Protein AF-A0A3N6A927-F1 (afdb_monomer_lite)

pLDDT: mean 81.85, std 7.33, range [54.62, 91.19]

Foldseek 3Di:
DVVVVVVVVVVVVLVVVQVVLVVVCVVCVVPPPDDRDGDDDDDDD

Sequence (45 aa):
MIRSMWAAASGMQAQSLNIDVIANNLANVTTTGFKRSRAEFQDLL

Secondary structure (DSSP, 8-state):
-HHHHHHHHHHHHHHHHHHHHHHHHHHTTTSTTPPPP-PPP----

Radius of gyration: 14.35 Å; chains: 1; bounding box: 31×17×37 Å

Structure (mmCIF, N/CA/C/O backbone):
data_AF-A0A3N6A927-F1
#
_entry.id   AF-A0A3N6A927-F1
#
loop_
_atom_site.group_PDB
_atom_site.id
_atom_site.type_symbol
_atom_site.label_atom_id
_atom_site.label_alt_id
_atom_site.label_comp_id
_atom_site.label_asym_id
_atom_site.label_entity_id
_atom_site.label_seq_id
_atom_site.pdbx_PDB_ins_code
_atom_site.Cartn_x
_atom_site.Cartn_y
_atom_site.Cartn_z
_atom_site.occupancy
_atom_site.B_iso_or_equiv
_atom_site.auth_seq_id
_atom_site.auth_comp_id
_atom_site.auth_asym_id
_atom_site.auth_atom_id
_atom_site.pdbx_PDB_model_num
ATOM 1 N N . MET A 1 1 ? 18.447 -4.585 -22.251 1.00 61.19 1 MET A N 1
ATOM 2 C CA . MET A 1 1 ? 18.473 -5.510 -21.094 1.00 61.19 1 MET A CA 1
ATOM 3 C C . MET A 1 1 ? 18.612 -4.802 -19.746 1.00 61.19 1 MET A C 1
ATOM 5 O O . MET A 1 1 ? 17.819 -5.084 -18.864 1.00 61.19 1 MET A O 1
ATOM 9 N N . ILE A 1 2 ? 19.544 -3.855 -19.561 1.00 73.00 2 ILE A N 1
ATOM 10 C CA . ILE A 1 2 ? 19.704 -3.159 -18.263 1.00 73.00 2 ILE A CA 1
ATOM 11 C C . ILE A 1 2 ? 18.472 -2.299 -17.911 1.00 73.00 2 ILE A C 1
ATOM 13 O O . ILE A 1 2 ? 17.935 -2.418 -16.817 1.00 73.00 2 ILE A O 1
ATOM 17 N N . ARG A 1 3 ? 17.942 -1.504 -18.854 1.00 74.88 3 ARG A N 1
ATOM 18 C CA . ARG A 1 3 ? 16.749 -0.654 -18.627 1.00 74.88 3 ARG A CA 1
ATOM 19 C C . ARG A 1 3 ? 15.479 -1.439 -18.274 1.00 74.88 3 ARG A C 1
ATOM 21 O O . ARG A 1 3 ? 14.725 -1.010 -17.413 1.00 74.88 3 ARG A O 1
ATOM 28 N N . SER A 1 4 ? 15.265 -2.597 -18.900 1.00 76.94 4 SER A N 1
ATOM 29 C CA . SER A 1 4 ? 14.113 -3.461 -18.612 1.00 76.94 4 SER A CA 1
ATOM 30 C C . SER A 1 4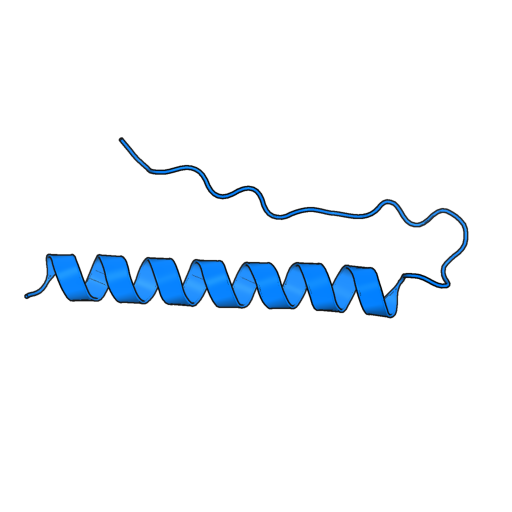 ? 14.198 -4.096 -17.224 1.00 76.94 4 SER A C 1
ATOM 32 O O . SER A 1 4 ? 13.175 -4.270 -16.577 1.00 76.94 4 SER A O 1
ATOM 34 N N . MET A 1 5 ? 15.408 -4.396 -16.740 1.00 80.94 5 MET A N 1
ATOM 35 C CA . MET A 1 5 ? 15.616 -4.903 -15.381 1.00 80.94 5 MET A CA 1
ATOM 36 C C . MET A 1 5 ? 15.354 -3.824 -14.326 1.00 80.94 5 MET A C 1
ATOM 38 O O . MET A 1 5 ? 14.714 -4.106 -13.322 1.00 80.94 5 MET A O 1
ATOM 42 N N . TRP A 1 6 ? 15.777 -2.581 -14.576 1.00 81.00 6 TRP A N 1
ATOM 43 C CA . TRP A 1 6 ? 15.464 -1.444 -13.703 1.00 81.00 6 TRP A CA 1
ATOM 44 C C . TRP A 1 6 ? 13.966 -1.124 -13.670 1.00 81.00 6 TRP A C 1
ATOM 46 O O . TRP A 1 6 ? 13.422 -0.902 -12.593 1.00 81.00 6 TRP A O 1
ATOM 56 N N . ALA A 1 7 ? 13.285 -1.175 -14.818 1.00 81.00 7 ALA A N 1
ATOM 57 C CA . ALA A 1 7 ? 11.832 -1.021 -14.882 1.00 81.00 7 ALA A CA 1
ATOM 58 C C . ALA A 1 7 ? 11.103 -2.149 -14.129 1.00 81.00 7 ALA A C 1
ATOM 60 O O . ALA A 1 7 ? 10.184 -1.884 -13.359 1.00 81.00 7 ALA A O 1
ATOM 61 N N . ALA A 1 8 ? 11.550 -3.400 -14.286 1.00 83.81 8 ALA A N 1
ATOM 62 C CA . ALA A 1 8 ? 11.000 -4.537 -13.551 1.00 83.81 8 ALA A CA 1
ATOM 63 C C . ALA A 1 8 ? 11.254 -4.436 -12.036 1.00 83.81 8 ALA A C 1
ATOM 65 O O . ALA A 1 8 ? 10.347 -4.691 -11.249 1.00 83.81 8 ALA A O 1
ATOM 66 N N . AL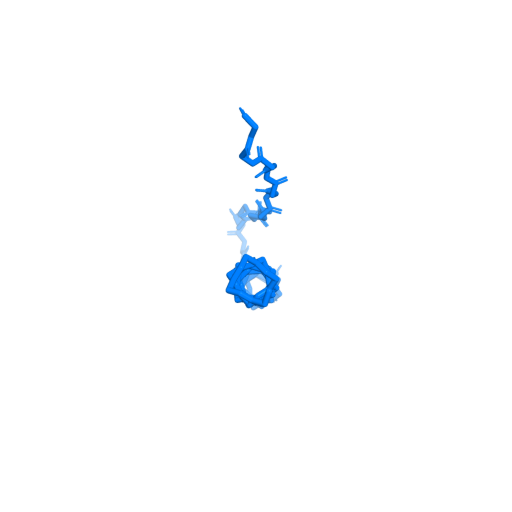A A 1 9 ? 12.456 -4.025 -11.618 1.00 84.94 9 ALA A N 1
ATOM 67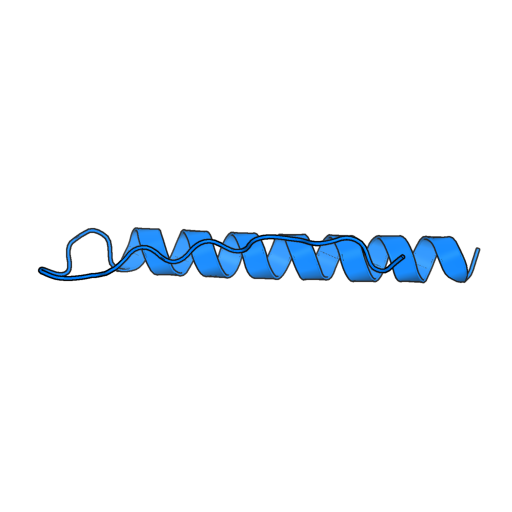 C CA . ALA A 1 9 ? 12.793 -3.815 -10.211 1.00 84.94 9 ALA A CA 1
ATOM 68 C C . ALA A 1 9 ? 11.953 -2.688 -9.589 1.00 84.94 9 ALA A C 1
ATOM 70 O O . ALA A 1 9 ? 11.403 -2.864 -8.505 1.00 84.94 9 ALA A O 1
ATOM 71 N N . SER A 1 10 ? 11.787 -1.568 -10.300 1.00 84.62 10 SER A N 1
ATOM 72 C CA . SER A 1 10 ? 10.948 -0.449 -9.860 1.00 84.62 10 SER A CA 1
ATOM 73 C C . SER A 1 10 ? 9.466 -0.841 -9.776 1.00 84.62 10 SER A C 1
ATOM 75 O O . SER A 1 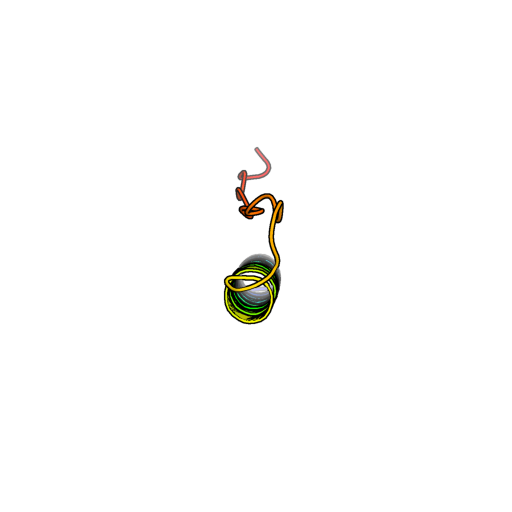10 ? 8.815 -0.552 -8.774 1.00 84.62 10 SER A O 1
ATOM 77 N N . GLY A 1 11 ? 8.950 -1.597 -10.752 1.00 85.38 11 GLY A N 1
ATOM 78 C CA . GLY A 1 11 ? 7.585 -2.134 -10.718 1.00 85.38 11 GLY A CA 1
ATOM 79 C C . GLY A 1 11 ? 7.350 -3.127 -9.574 1.00 85.38 11 GLY A C 1
ATOM 80 O O . GLY A 1 11 ? 6.301 -3.096 -8.932 1.00 85.38 11 GLY A O 1
ATOM 81 N N . MET A 1 12 ? 8.337 -3.972 -9.264 1.00 88.56 12 MET A N 1
ATOM 82 C CA . MET A 1 12 ? 8.272 -4.902 -8.131 1.00 88.56 12 MET A CA 1
ATOM 83 C C . MET A 1 12 ? 8.285 -4.156 -6.790 1.00 88.56 12 MET A C 1
ATOM 85 O O . MET A 1 12 ? 7.522 -4.488 -5.885 1.00 88.56 12 MET A O 1
ATOM 89 N N . GLN A 1 13 ? 9.103 -3.109 -6.678 1.00 87.75 13 GLN A N 1
ATOM 90 C CA . GLN A 1 13 ? 9.158 -2.262 -5.490 1.00 87.75 13 GLN A CA 1
ATOM 91 C C . GLN A 1 13 ? 7.853 -1.478 -5.287 1.00 87.75 13 GLN A C 1
ATOM 93 O O . GLN A 1 13 ? 7.353 -1.401 -4.166 1.00 87.75 13 GLN A O 1
ATOM 98 N N . ALA A 1 14 ? 7.256 -0.968 -6.369 1.00 87.38 14 ALA A N 1
ATOM 99 C CA . ALA A 1 14 ? 5.941 -0.334 -6.345 1.00 87.38 14 ALA A CA 1
ATOM 100 C C . ALA A 1 14 ? 4.845 -1.309 -5.882 1.00 87.38 14 ALA A C 1
ATOM 102 O O . ALA A 1 14 ? 4.031 -0.973 -5.023 1.00 87.38 14 ALA A O 1
ATOM 103 N N . GLN A 1 15 ? 4.856 -2.545 -6.389 1.00 87.88 15 GLN A N 1
ATOM 104 C CA . GLN A 1 15 ? 3.929 -3.590 -5.947 1.00 87.88 15 GLN A CA 1
ATOM 105 C C . GLN A 1 15 ? 4.091 -3.925 -4.459 1.00 87.88 15 GLN A C 1
ATOM 107 O O . GLN A 1 15 ? 3.086 -3.995 -3.753 1.00 87.88 15 GLN A O 1
ATOM 112 N N . SER A 1 16 ? 5.327 -4.072 -3.968 1.00 87.81 16 SER A N 1
ATOM 113 C CA . SER A 1 16 ? 5.597 -4.306 -2.541 1.00 87.81 16 SER A CA 1
ATOM 114 C C . SER A 1 16 ? 5.020 -3.183 -1.678 1.00 87.81 16 SER A C 1
ATOM 116 O O . SER A 1 16 ? 4.270 -3.448 -0.744 1.00 87.81 16 SER A O 1
ATOM 118 N N . LEU A 1 17 ? 5.281 -1.926 -2.050 1.00 90.00 17 LEU A N 1
ATOM 119 C CA . LEU A 1 17 ? 4.776 -0.757 -1.330 1.00 90.00 17 LEU A CA 1
ATOM 120 C C . LEU A 1 17 ? 3.238 -0.705 -1.316 1.00 90.00 17 LEU A C 1
ATOM 122 O O . LEU A 1 17 ? 2.631 -0.350 -0.307 1.00 90.00 17 LEU A O 1
ATOM 126 N N . ASN A 1 18 ? 2.591 -1.076 -2.425 1.00 89.62 18 ASN A N 1
ATOM 127 C CA . ASN A 1 18 ? 1.132 -1.136 -2.497 1.00 89.62 18 ASN A CA 1
ATOM 128 C C . ASN A 1 18 ? 0.564 -2.189 -1.534 1.00 89.62 18 ASN A C 1
ATOM 130 O O . ASN A 1 18 ? -0.398 -1.918 -0.814 1.00 89.62 18 ASN A O 1
ATOM 134 N N . ILE A 1 19 ? 1.174 -3.378 -1.499 1.00 90.62 19 ILE A N 1
ATOM 135 C CA . ILE A 1 19 ? 0.776 -4.453 -0.585 1.00 90.62 19 ILE A CA 1
ATOM 136 C C . ILE A 1 19 ? 0.937 -4.003 0.868 1.00 90.62 19 ILE A C 1
ATOM 138 O O . ILE A 1 19 ? 0.012 -4.198 1.652 1.00 90.62 19 ILE A O 1
ATOM 142 N N . ASP A 1 20 ? 2.035 -3.331 1.210 1.00 91.19 20 ASP A N 1
ATOM 143 C CA . ASP A 1 20 ? 2.275 -2.825 2.565 1.00 91.19 20 ASP A CA 1
ATOM 144 C C . ASP A 1 20 ? 1.223 -1.790 2.990 1.00 91.19 20 ASP A C 1
ATOM 146 O O . ASP A 1 20 ? 0.697 -1.842 4.106 1.00 91.19 20 ASP A O 1
ATOM 150 N N . VAL A 1 21 ? 0.841 -0.877 2.090 1.00 88.50 21 VAL A N 1
ATOM 151 C CA . VAL A 1 21 ? -0.215 0.114 2.353 1.00 88.50 21 VAL A CA 1
ATOM 152 C C . VAL A 1 21 ? -1.581 -0.556 2.510 1.00 88.50 21 VAL A C 1
ATOM 154 O O . VAL A 1 21 ? -2.354 -0.192 3.399 1.00 88.50 21 VAL A O 1
ATOM 157 N N . ILE A 1 22 ? -1.900 -1.553 1.684 1.00 88.69 22 ILE A N 1
ATOM 158 C CA . ILE A 1 22 ? -3.145 -2.322 1.804 1.00 88.69 22 ILE A CA 1
ATOM 159 C C . ILE A 1 22 ? -3.168 -3.102 3.122 1.00 88.69 22 ILE A C 1
ATOM 161 O O . ILE A 1 22 ? -4.172 -3.045 3.832 1.00 88.69 22 ILE A O 1
ATOM 165 N N . ALA A 1 23 ? -2.071 -3.772 3.475 1.00 89.00 23 ALA A N 1
ATOM 166 C CA . ALA A 1 23 ? -1.933 -4.523 4.716 1.00 89.00 23 ALA A CA 1
ATOM 167 C C . ALA A 1 23 ? -2.088 -3.614 5.942 1.00 89.00 23 ALA A C 1
ATOM 169 O O . ALA A 1 23 ? -2.836 -3.946 6.860 1.00 89.00 23 ALA A O 1
ATOM 170 N N . ASN A 1 24 ? -1.463 -2.434 5.930 1.00 88.75 24 ASN A N 1
ATOM 171 C CA . ASN A 1 24 ? -1.590 -1.456 7.007 1.00 88.75 24 ASN A CA 1
ATOM 172 C C . ASN A 1 24 ? -3.032 -0.941 7.149 1.00 88.75 24 ASN A C 1
ATOM 174 O O . ASN A 1 24 ? -3.562 -0.876 8.257 1.00 88.75 24 ASN A O 1
ATOM 178 N N . ASN A 1 25 ? -3.694 -0.634 6.031 1.00 87.12 25 ASN A N 1
ATOM 179 C CA . ASN A 1 25 ? -5.090 -0.202 6.048 1.00 87.12 25 ASN A CA 1
ATOM 180 C C . ASN A 1 25 ? -6.041 -1.298 6.536 1.00 87.12 25 ASN A C 1
ATOM 182 O O . ASN A 1 25 ? -7.009 -0.998 7.230 1.00 87.12 25 ASN A O 1
ATOM 186 N N . LEU A 1 26 ? -5.788 -2.553 6.154 1.00 86.06 26 LEU A N 1
ATOM 187 C CA . LEU A 1 26 ? -6.603 -3.692 6.560 1.00 86.06 26 LEU A CA 1
ATOM 188 C C . LEU A 1 26 ? -6.422 -3.993 8.050 1.00 86.06 26 LEU A C 1
ATOM 190 O O . LEU A 1 26 ? -7.408 -4.205 8.750 1.00 86.06 26 LEU A O 1
ATOM 194 N N . ALA A 1 27 ? -5.183 -3.950 8.546 1.00 87.12 27 ALA A N 1
ATOM 195 C CA . ALA A 1 27 ? -4.879 -4.138 9.962 1.00 87.12 27 ALA A CA 1
ATOM 196 C C . ALA A 1 27 ? -5.526 -3.060 10.847 1.00 87.12 27 ALA A C 1
ATOM 198 O O . ALA A 1 27 ? -5.957 -3.355 11.957 1.00 87.12 27 ALA A O 1
ATOM 199 N N . ASN A 1 28 ? -5.639 -1.829 10.341 1.00 86.06 28 ASN A N 1
ATOM 200 C CA . ASN A 1 28 ? -6.190 -0.691 11.076 1.00 86.06 28 ASN A CA 1
ATOM 201 C C . ASN A 1 28 ? -7.654 -0.365 10.730 1.00 86.06 28 ASN A C 1
ATOM 203 O O . ASN A 1 28 ? -8.143 0.720 11.043 1.00 86.06 28 ASN A O 1
ATOM 207 N N . VAL A 1 29 ? -8.386 -1.286 10.094 1.00 83.00 29 VAL A N 1
ATOM 208 C CA . VAL A 1 29 ? -9.793 -1.051 9.719 1.00 83.00 29 VAL A CA 1
ATOM 209 C C . VAL A 1 29 ? -10.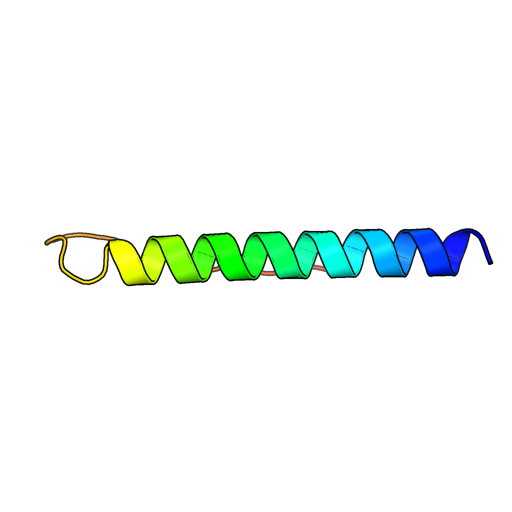718 -0.922 10.937 1.00 83.00 29 VAL A C 1
ATOM 211 O O . VAL A 1 29 ? -11.761 -0.277 10.862 1.00 83.00 29 VAL A O 1
ATOM 214 N N . THR A 1 30 ? -10.342 -1.522 12.068 1.00 81.50 30 THR A N 1
ATOM 215 C CA . THR A 1 30 ? -11.117 -1.520 13.318 1.00 81.50 30 THR A CA 1
ATOM 216 C C . THR A 1 30 ? -10.733 -0.381 14.265 1.00 81.50 30 THR A C 1
ATOM 218 O O . THR A 1 30 ? -11.403 -0.179 15.278 1.00 81.50 30 THR A O 1
ATOM 221 N N . THR A 1 31 ? -9.683 0.388 13.956 1.00 80.69 31 THR A N 1
ATOM 222 C CA . THR A 1 31 ? -9.199 1.480 14.806 1.00 80.69 31 THR A CA 1
ATOM 223 C C . THR A 1 31 ? -10.066 2.728 14.617 1.00 80.69 31 THR A C 1
ATOM 225 O O . THR A 1 31 ? -10.129 3.320 13.537 1.00 80.69 31 THR A O 1
ATOM 228 N N . THR A 1 32 ? -10.749 3.163 15.677 1.00 77.06 32 THR A N 1
ATOM 229 C CA . THR A 1 32 ? -11.620 4.347 15.635 1.00 77.06 32 THR A CA 1
ATOM 230 C C . THR A 1 32 ? -10.808 5.607 15.322 1.00 77.06 32 THR A C 1
ATOM 232 O O . THR A 1 32 ? -9.916 5.970 16.085 1.00 77.06 32 THR A O 1
ATOM 235 N N . GLY A 1 33 ? -11.121 6.283 14.211 1.00 79.00 33 GLY A N 1
ATOM 236 C CA . GLY A 1 33 ? -10.418 7.494 13.766 1.00 79.00 33 GLY A CA 1
ATOM 237 C C . GLY A 1 33 ? -9.244 7.256 12.805 1.00 79.00 33 GLY A C 1
ATOM 238 O O . GLY A 1 33 ? -8.547 8.212 12.461 1.00 79.00 33 GLY A O 1
ATOM 239 N N . PHE A 1 34 ? -9.021 6.020 12.342 1.00 79.06 34 PHE A N 1
ATOM 240 C CA . PHE A 1 34 ? -7.978 5.724 11.359 1.00 79.06 34 PHE A CA 1
ATOM 241 C C . PHE A 1 34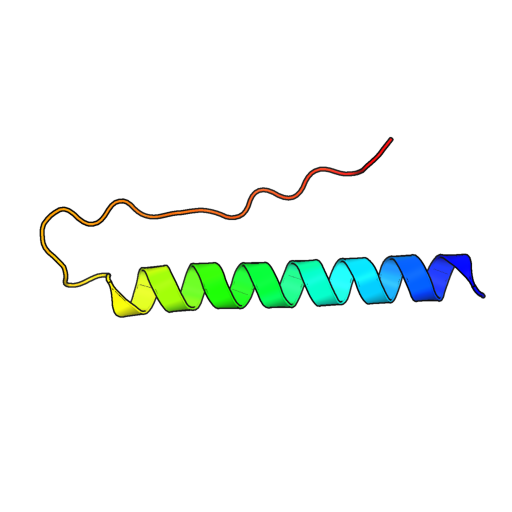 ? -8.278 6.351 9.988 1.00 79.06 34 PHE A C 1
ATOM 243 O O . PHE A 1 34 ? -9.363 6.190 9.425 1.00 79.06 34 PHE A O 1
ATOM 250 N N . LYS A 1 35 ? -7.291 7.061 9.430 1.00 79.31 35 LYS A N 1
ATOM 251 C CA . LYS A 1 35 ? -7.354 7.630 8.080 1.00 79.31 35 LYS A CA 1
ATOM 252 C C . LYS A 1 35 ? -6.682 6.675 7.105 1.00 79.31 35 LYS A C 1
ATOM 254 O O . LYS A 1 35 ? -5.479 6.448 7.192 1.00 79.31 35 LYS A O 1
ATOM 259 N N . ARG A 1 36 ? -7.462 6.151 6.160 1.00 77.44 36 ARG A N 1
ATOM 260 C CA . ARG A 1 36 ? -6.956 5.270 5.105 1.00 77.44 36 ARG A CA 1
ATOM 261 C C . ARG A 1 36 ? -5.878 5.987 4.290 1.00 77.44 36 ARG A C 1
ATOM 263 O O . ARG A 1 36 ? -6.119 7.080 3.783 1.00 77.44 36 ARG A O 1
ATOM 270 N N . SER A 1 37 ? -4.728 5.342 4.130 1.00 78.06 37 SER A N 1
ATOM 271 C CA . SER A 1 37 ? -3.655 5.802 3.247 1.00 78.06 37 SER A CA 1
ATOM 272 C C . SER A 1 37 ? -3.763 5.115 1.884 1.00 78.06 37 SER A C 1
ATOM 274 O O . SER A 1 37 ? -4.229 3.980 1.793 1.00 78.06 37 SER A O 1
ATOM 276 N N . ARG A 1 38 ? -3.361 5.773 0.798 1.00 81.06 38 ARG A N 1
ATOM 277 C CA . ARG A 1 38 ? -3.317 5.172 -0.542 1.00 81.06 38 ARG A CA 1
ATOM 278 C C . ARG A 1 38 ? -1.966 5.487 -1.173 1.00 81.06 38 ARG A C 1
ATOM 280 O O . ARG A 1 38 ? -1.549 6.640 -1.165 1.00 81.06 38 ARG A O 1
ATOM 287 N N . ALA A 1 39 ? -1.307 4.462 -1.709 1.00 79.00 39 ALA A N 1
ATOM 288 C CA . ALA A 1 39 ? -0.147 4.647 -2.567 1.00 79.00 39 ALA A CA 1
ATOM 289 C C . ALA A 1 39 ? -0.631 5.092 -3.955 1.00 79.00 39 ALA A C 1
ATOM 291 O O . ALA A 1 39 ? -1.388 4.371 -4.602 1.00 79.00 39 ALA A O 1
ATOM 292 N N . GLU A 1 40 ? -0.219 6.281 -4.382 1.00 81.00 40 GLU A N 1
ATOM 293 C CA . GLU A 1 40 ? -0.389 6.776 -5.749 1.00 81.00 40 GLU A CA 1
ATOM 294 C C . GLU A 1 40 ? 0.971 6.668 -6.444 1.00 81.00 40 GLU A C 1
ATOM 296 O O . GLU A 1 40 ? 1.982 7.139 -5.917 1.00 81.00 40 GLU A O 1
ATOM 301 N N . PHE A 1 41 ? 1.006 6.006 -7.600 1.00 80.62 41 PHE A N 1
ATOM 302 C CA . PHE A 1 41 ? 2.226 5.839 -8.387 1.00 80.62 41 PHE A CA 1
ATOM 303 C C . PHE A 1 41 ? 2.215 6.840 -9.539 1.00 80.62 41 PHE A C 1
ATOM 305 O O . PHE A 1 41 ? 1.249 6.905 -10.295 1.00 80.62 41 PHE A O 1
ATOM 312 N N . GLN A 1 42 ? 3.297 7.604 -9.674 1.00 75.94 42 GLN A N 1
ATOM 313 C CA . GLN A 1 42 ? 3.499 8.560 -10.758 1.00 75.94 42 GLN A CA 1
ATOM 314 C C . GLN A 1 42 ? 4.701 8.107 -11.583 1.00 75.94 42 GLN A C 1
ATOM 316 O O . GLN A 1 42 ? 5.740 7.755 -11.022 1.00 75.94 42 GLN A O 1
ATOM 321 N N . ASP A 1 43 ? 4.556 8.128 -12.906 1.00 76.12 43 ASP A N 1
ATOM 322 C CA . ASP A 1 43 ? 5.676 7.879 -13.807 1.00 76.12 43 ASP A CA 1
ATOM 323 C C . ASP A 1 43 ? 6.675 9.044 -13.759 1.00 76.12 43 ASP A C 1
ATOM 325 O O . ASP A 1 43 ? 6.289 10.213 -13.682 1.00 76.12 43 ASP A O 1
ATOM 329 N N . LEU A 1 44 ? 7.965 8.716 -13.805 1.00 69.81 44 LEU A N 1
ATOM 330 C CA . LEU A 1 44 ? 9.054 9.689 -13.898 1.00 69.81 44 LEU A CA 1
ATOM 331 C C . LEU A 1 44 ? 9.322 9.981 -15.383 1.00 69.81 44 LEU A C 1
ATOM 333 O O . LEU A 1 44 ? 10.029 9.214 -16.041 1.00 69.81 44 LEU A O 1
ATOM 337 N N . LEU A 1 45 ? 8.733 11.067 -15.898 1.00 54.62 45 LEU A N 1
ATOM 338 C CA . LEU A 1 45 ? 8.968 11.633 -17.236 1.00 54.62 45 LEU A CA 1
ATOM 339 C C . LEU A 1 45 ? 9.696 12.975 -17.137 1.00 54.62 45 LEU A C 1
ATOM 341 O O . LEU A 1 45 ? 9.205 13.851 -16.391 1.00 54.62 45 LEU A O 1
#